Protein AF-A0A353QFX1-F1 (afdb_monomer)

Foldseek 3Di:
DDPPDPPPPLCQWFDQAPVTRGEAEEPVVLVVCQVVLAGEYEYDAAYEQLCQCDCPNVNRQGDDARADPVGFRAHEYHDVLHEYENGDGHDVPDPQDDNHRGYDPPPHDYYYDNYHYYPD

Nearest PDB structures (foldseek):
  7uvk-assembly1_A  TM=5.799E-01  e=1.684E+00  Gemella haemolysans
  1jta-assembly1_A  TM=4.431E-01  e=1.684E+00  Dickeya chrysanthemi

Structure (mmCIF, N/CA/C/O backbone):
data_AF-A0A353QFX1-F1
#
_entry.id   AF-A0A353QFX1-F1
#
loop_
_atom_site.group_PDB
_atom_site.id
_atom_site.type_symbol
_atom_site.label_atom_id
_atom_site.label_alt_id
_atom_site.label_comp_id
_atom_site.label_asym_id
_atom_site.label_entity_id
_atom_site.label_seq_id
_atom_site.pdbx_PDB_ins_code
_atom_site.Cartn_x
_atom_site.Cartn_y
_atom_site.Cartn_z
_atom_site.occupancy
_atom_site.B_iso_or_equiv
_atom_site.auth_seq_id
_atom_site.auth_comp_id
_atom_site.auth_asym_id
_atom_site.auth_atom_id
_atom_site.pdbx_PDB_model_num
ATOM 1 N N . SER A 1 1 ? 14.813 -32.144 9.760 1.00 38.75 1 SER A N 1
ATOM 2 C CA . SER A 1 1 ? 13.617 -31.385 9.358 1.00 38.75 1 SER A CA 1
ATOM 3 C C . SER A 1 1 ? 14.087 -29.996 8.999 1.00 38.75 1 SER A C 1
ATOM 5 O O . SER A 1 1 ? 14.618 -29.301 9.856 1.00 38.75 1 SER A O 1
ATOM 7 N N . ASN A 1 2 ? 14.009 -29.657 7.716 1.00 38.78 2 ASN A N 1
ATOM 8 C CA . ASN A 1 2 ? 14.406 -28.351 7.210 1.00 38.78 2 ASN A CA 1
ATOM 9 C C . ASN A 1 2 ? 13.360 -27.342 7.671 1.00 38.78 2 ASN A C 1
ATOM 11 O O . ASN A 1 2 ? 12.313 -27.211 7.051 1.00 38.78 2 ASN A O 1
ATOM 15 N N . ILE A 1 3 ? 13.630 -26.681 8.791 1.00 43.72 3 ILE A N 1
ATOM 16 C CA . ILE A 1 3 ? 13.013 -25.395 9.089 1.00 43.72 3 ILE A CA 1
ATOM 17 C C . ILE A 1 3 ? 13.933 -24.382 8.413 1.00 43.72 3 ILE A C 1
ATOM 19 O O . ILE A 1 3 ? 14.726 -23.703 9.062 1.00 43.72 3 ILE A O 1
ATOM 23 N N . GLU A 1 4 ? 13.902 -24.355 7.079 1.00 43.66 4 GLU A N 1
ATOM 24 C CA . GLU A 1 4 ? 14.300 -23.154 6.353 1.00 43.66 4 GLU A CA 1
ATOM 25 C C . GLU A 1 4 ? 13.226 -22.120 6.665 1.00 43.66 4 GLU A C 1
ATOM 27 O O . GLU A 1 4 ? 12.247 -21.983 5.951 1.00 43.66 4 GLU A O 1
ATOM 32 N N . SER A 1 5 ? 13.368 -21.515 7.845 1.00 40.75 5 SER A N 1
ATOM 33 C CA . SER A 1 5 ? 13.165 -20.097 8.073 1.00 40.75 5 SER A CA 1
ATOM 34 C C . SER A 1 5 ? 12.234 -19.443 7.049 1.00 40.75 5 SER A C 1
ATOM 36 O O . SER A 1 5 ? 12.702 -18.880 6.061 1.00 40.75 5 SER A O 1
ATOM 38 N N . ASP A 1 6 ? 10.942 -19.412 7.377 1.00 45.09 6 ASP A N 1
ATOM 39 C CA . ASP A 1 6 ? 9.899 -18.573 6.766 1.00 45.09 6 ASP A CA 1
ATOM 40 C C . ASP A 1 6 ? 10.208 -17.053 6.826 1.00 45.09 6 ASP A C 1
ATOM 42 O O . ASP A 1 6 ? 9.368 -16.215 6.509 1.00 45.09 6 ASP A O 1
ATOM 46 N N . PHE A 1 7 ? 11.432 -16.656 7.186 1.00 41.75 7 PHE A N 1
ATOM 47 C CA . PHE A 1 7 ? 12.002 -15.372 6.805 1.00 41.75 7 PHE A CA 1
ATOM 48 C C . PHE A 1 7 ? 12.426 -15.439 5.336 1.00 41.75 7 PHE A C 1
ATOM 50 O O . PHE A 1 7 ? 13.596 -15.655 5.015 1.00 41.75 7 PHE A O 1
ATOM 57 N N . PHE A 1 8 ? 11.498 -15.142 4.429 1.00 43.50 8 PHE A N 1
ATOM 58 C CA . PHE A 1 8 ? 11.927 -14.363 3.278 1.00 43.50 8 PHE A CA 1
ATOM 59 C C . PHE A 1 8 ? 12.525 -13.071 3.864 1.00 43.50 8 PHE A C 1
ATOM 61 O O . PHE A 1 8 ? 11.773 -12.304 4.474 1.00 43.50 8 PHE A O 1
ATOM 68 N N . PRO A 1 9 ? 13.83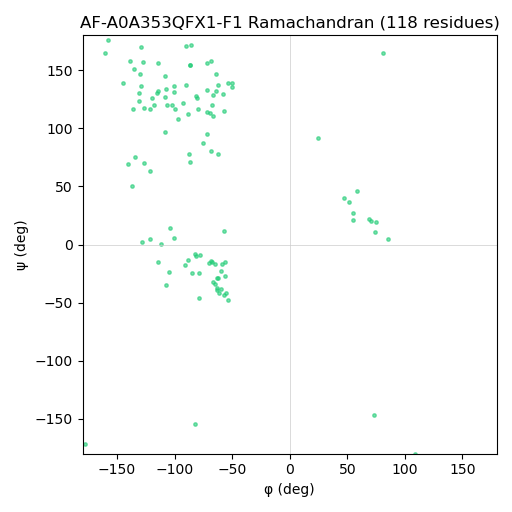8 -12.772 3.738 1.00 47.50 9 PRO A N 1
ATOM 69 C CA . PRO A 1 9 ? 14.228 -11.370 3.807 1.00 47.50 9 PRO A CA 1
ATOM 70 C C . PRO A 1 9 ? 13.304 -10.649 2.826 1.00 47.50 9 PRO A C 1
ATOM 72 O O . PRO A 1 9 ? 13.008 -11.211 1.769 1.00 47.50 9 PRO A O 1
ATOM 75 N N . VAL A 1 10 ? 12.797 -9.466 3.177 1.00 56.91 10 VAL A N 1
ATOM 76 C CA . VAL A 1 10 ? 12.022 -8.632 2.249 1.00 56.91 10 VAL A CA 1
ATOM 77 C C . VAL A 1 10 ? 12.958 -8.256 1.094 1.00 56.91 10 VAL A C 1
ATOM 79 O O . VAL A 1 10 ? 13.570 -7.196 1.063 1.00 56.91 10 VAL A O 1
ATOM 82 N N . SER A 1 11 ? 13.167 -9.195 0.177 1.00 58.12 11 SER A N 1
ATOM 83 C CA . SER A 1 11 ? 13.906 -9.046 -1.055 1.00 58.12 11 SER A CA 1
ATOM 84 C C . SER A 1 11 ? 12.872 -8.542 -2.032 1.00 58.12 11 SER A C 1
ATOM 86 O O . SER A 1 11 ? 12.282 -9.290 -2.806 1.00 58.12 11 SER A O 1
ATOM 88 N N . VAL A 1 12 ? 12.579 -7.251 -1.916 1.00 68.19 12 VAL A N 1
ATOM 89 C CA . VAL A 1 12 ? 11.911 -6.555 -3.002 1.00 68.19 12 VAL A CA 1
ATOM 90 C C . VAL A 1 12 ? 12.905 -6.525 -4.159 1.00 68.19 12 VAL A C 1
ATOM 92 O O . VAL A 1 12 ? 13.970 -5.913 -4.079 1.00 68.19 12 VAL A O 1
ATOM 95 N N . ALA A 1 13 ? 12.615 -7.277 -5.217 1.00 77.94 13 ALA A N 1
ATOM 96 C CA . ALA A 1 13 ? 13.387 -7.174 -6.445 1.00 77.94 13 ALA A CA 1
ATOM 97 C C . ALA A 1 13 ? 13.198 -5.766 -7.029 1.00 77.94 13 ALA A C 1
ATOM 99 O O . ALA A 1 13 ? 12.120 -5.193 -6.898 1.00 77.94 13 ALA A O 1
ATOM 100 N N . GLY A 1 14 ? 14.228 -5.219 -7.674 1.00 85.44 14 GLY A N 1
ATOM 101 C CA . GLY A 1 14 ? 14.180 -3.902 -8.313 1.00 85.44 14 GLY A CA 1
ATOM 102 C C . GLY A 1 14 ? 14.997 -2.825 -7.600 1.00 85.44 14 GLY A C 1
ATOM 103 O O . GLY A 1 14 ? 15.679 -3.089 -6.614 1.00 85.44 14 GLY A O 1
ATOM 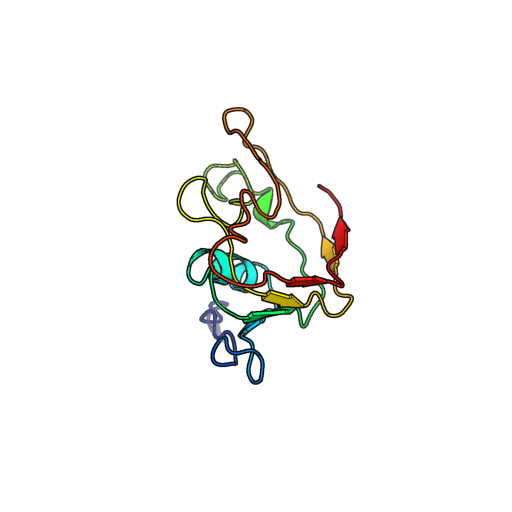104 N N . ALA A 1 15 ? 14.979 -1.610 -8.150 1.00 91.31 15 ALA A N 1
ATOM 105 C CA . ALA A 1 15 ? 15.782 -0.475 -7.681 1.00 91.31 15 ALA A CA 1
ATOM 106 C C . ALA A 1 15 ? 14.935 0.747 -7.280 1.00 91.31 15 ALA A C 1
ATOM 108 O O . ALA A 1 15 ? 15.485 1.810 -7.003 1.00 91.31 15 ALA A O 1
ATOM 109 N N . GLY A 1 16 ? 13.604 0.623 -7.298 1.00 93.38 16 GLY A N 1
ATOM 110 C CA . GLY A 1 16 ? 12.684 1.707 -6.954 1.00 93.38 16 GLY A CA 1
ATOM 111 C C . GLY A 1 16 ? 12.557 2.806 -8.014 1.00 93.38 16 GLY A C 1
ATOM 112 O O . GLY A 1 16 ? 11.959 3.845 -7.730 1.00 93.38 16 GLY A O 1
ATOM 113 N N . SER A 1 17 ? 13.084 2.604 -9.229 1.00 95.69 17 SER A N 1
ATOM 114 C CA . SER A 1 17 ? 12.923 3.538 -10.355 1.00 95.69 17 SER A CA 1
ATOM 115 C C . SER A 1 17 ? 11.685 3.205 -11.193 1.00 95.69 17 SER A C 1
ATOM 117 O O . SER A 1 17 ? 11.070 2.157 -11.021 1.00 95.69 17 SER A O 1
ATOM 119 N N . VAL A 1 18 ? 11.313 4.082 -12.129 1.00 93.56 18 VAL A N 1
ATOM 120 C CA . VAL A 1 18 ? 10.175 3.833 -13.034 1.00 93.56 18 VAL A CA 1
ATOM 121 C C . VAL A 1 18 ? 10.436 2.617 -13.931 1.00 93.56 18 VAL A C 1
ATOM 123 O O . VAL A 1 18 ? 9.534 1.827 -14.180 1.00 93.56 18 VAL A O 1
ATOM 126 N N . GLU A 1 19 ? 11.670 2.467 -14.404 1.00 95.62 19 GLU A N 1
ATOM 127 C CA . GLU A 1 19 ? 12.115 1.390 -15.292 1.00 95.62 19 GLU A CA 1
ATOM 128 C C . GLU A 1 19 ? 12.364 0.081 -14.539 1.00 95.62 19 GLU A C 1
ATOM 130 O O . GLU A 1 19 ? 12.320 -0.993 -15.135 1.00 95.62 19 GLU A O 1
ATOM 135 N N . ASN A 1 20 ? 12.650 0.171 -13.239 1.00 94.94 20 ASN A N 1
ATOM 136 C CA . ASN A 1 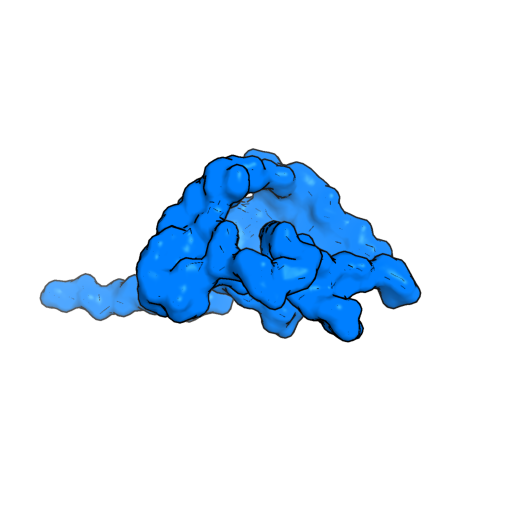20 ? 12.958 -0.964 -12.383 1.00 94.94 20 ASN A CA 1
ATOM 137 C C . ASN A 1 20 ? 12.312 -0.783 -10.994 1.00 94.94 20 ASN A C 1
ATOM 139 O O . ASN A 1 20 ? 13.028 -0.514 -10.018 1.00 94.94 20 ASN A O 1
ATOM 143 N N . PRO A 1 21 ? 10.968 -0.864 -10.903 1.00 96.50 21 PRO A N 1
ATOM 144 C CA . PRO A 1 21 ? 10.246 -0.644 -9.656 1.00 96.50 21 PRO A CA 1
ATOM 145 C C . PRO A 1 21 ? 10.530 -1.765 -8.656 1.00 96.50 21 PRO A C 1
ATOM 147 O O . PRO A 1 21 ? 10.892 -2.875 -9.041 1.00 96.50 21 PRO A O 1
ATOM 150 N N . TYR A 1 22 ? 10.325 -1.488 -7.372 1.00 95.81 22 TYR A N 1
ATOM 151 C CA . TYR A 1 22 ? 10.300 -2.533 -6.357 1.00 95.81 22 TYR A CA 1
ATOM 152 C C . TYR A 1 22 ? 9.085 -3.445 -6.556 1.00 95.81 22 TYR A C 1
ATOM 154 O O . TYR A 1 22 ? 7.954 -2.966 -6.660 1.00 95.81 22 TYR A O 1
ATOM 162 N N . LEU A 1 23 ? 9.315 -4.755 -6.598 1.00 95.00 23 LEU A N 1
ATOM 163 C CA . LEU A 1 23 ? 8.272 -5.759 -6.792 1.00 95.00 23 LEU A CA 1
ATOM 164 C C . LEU A 1 23 ? 7.739 -6.251 -5.447 1.00 95.00 23 LEU A C 1
ATOM 166 O O . LEU A 1 23 ? 8.492 -6.760 -4.613 1.00 95.00 23 LEU A O 1
ATOM 170 N N . ILE A 1 24 ? 6.434 -6.089 -5.238 1.00 94.69 24 ILE A N 1
ATOM 171 C CA . ILE A 1 24 ? 5.762 -6.415 -3.983 1.00 94.69 24 ILE A CA 1
ATOM 172 C C . ILE A 1 24 ? 4.940 -7.690 -4.152 1.00 94.69 24 ILE A C 1
ATOM 174 O O . ILE A 1 24 ? 4.017 -7.747 -4.963 1.00 94.69 24 ILE A O 1
ATOM 178 N N . HIS A 1 25 ? 5.266 -8.711 -3.360 1.00 93.00 25 HIS A N 1
ATOM 179 C CA . HIS A 1 25 ? 4.687 -10.053 -3.494 1.00 93.00 25 HIS A CA 1
ATOM 180 C C . HIS A 1 25 ? 3.820 -10.496 -2.311 1.00 93.00 25 HIS A C 1
ATOM 182 O O . HIS A 1 25 ? 3.128 -11.504 -2.427 1.00 93.00 25 HIS A O 1
ATOM 188 N N . ASN A 1 26 ? 3.907 -9.809 -1.169 1.00 92.19 26 ASN A N 1
ATOM 189 C CA . ASN A 1 26 ? 3.255 -10.195 0.081 1.00 92.19 26 ASN A CA 1
ATOM 190 C C . ASN A 1 26 ? 3.080 -8.986 1.019 1.00 92.19 26 ASN A C 1
ATOM 192 O O . ASN A 1 26 ? 3.569 -7.888 0.732 1.00 92.19 26 ASN A O 1
ATOM 196 N N . LEU A 1 27 ? 2.416 -9.211 2.158 1.00 92.25 27 LEU A N 1
ATOM 197 C CA . LEU A 1 27 ? 2.147 -8.195 3.178 1.00 92.25 27 LEU A CA 1
ATOM 198 C C . LEU A 1 27 ? 3.420 -7.492 3.680 1.00 92.25 27 LEU A C 1
ATOM 200 O O . LEU A 1 27 ? 3.442 -6.270 3.805 1.00 92.25 27 LEU A O 1
ATOM 204 N N . TYR A 1 28 ? 4.507 -8.230 3.912 1.00 88.12 28 TYR A N 1
ATOM 205 C CA . TYR A 1 28 ? 5.769 -7.642 4.378 1.00 88.12 28 TYR A CA 1
ATOM 206 C C . TYR A 1 28 ? 6.412 -6.721 3.333 1.00 88.12 28 TYR A C 1
ATOM 208 O O . TYR A 1 28 ? 7.017 -5.709 3.683 1.00 88.12 28 TYR A O 1
ATOM 216 N N . GLY A 1 29 ? 6.240 -7.018 2.042 1.00 90.81 29 GLY A N 1
ATOM 217 C CA . GLY A 1 29 ? 6.634 -6.114 0.965 1.00 90.81 29 GLY A CA 1
ATOM 218 C C . GLY A 1 29 ? 5.833 -4.806 0.967 1.00 90.81 29 GLY A C 1
ATOM 219 O O . GLY A 1 29 ? 6.403 -3.756 0.681 1.00 90.81 29 GLY A O 1
ATOM 220 N N . LEU A 1 30 ? 4.551 -4.823 1.358 1.00 91.69 30 LEU A N 1
ATOM 221 C CA . LEU A 1 30 ? 3.770 -3.586 1.509 1.00 91.69 30 LEU A CA 1
ATOM 222 C C . LEU A 1 30 ? 4.360 -2.683 2.600 1.00 91.69 30 LEU A C 1
ATOM 224 O O . LEU A 1 30 ? 4.406 -1.467 2.425 1.00 91.69 30 LEU A O 1
ATOM 228 N N . MET A 1 31 ? 4.868 -3.260 3.695 1.00 87.31 31 MET A N 1
ATOM 229 C CA . MET A 1 31 ? 5.527 -2.494 4.764 1.00 87.31 31 MET A CA 1
ATOM 230 C C . MET A 1 31 ? 6.799 -1.786 4.273 1.00 87.31 31 MET A C 1
ATOM 232 O O . MET A 1 31 ? 7.147 -0.718 4.771 1.00 87.31 31 MET A O 1
ATOM 236 N N . TYR A 1 32 ? 7.473 -2.336 3.258 1.00 90.75 32 TYR A N 1
ATOM 237 C CA . TYR A 1 32 ? 8.658 -1.718 2.661 1.00 90.75 32 TYR A CA 1
ATOM 238 C C . TYR A 1 32 ? 8.358 -0.355 2.018 1.00 90.75 32 TYR A C 1
ATOM 240 O O . TYR A 1 32 ? 9.230 0.518 2.001 1.00 90.75 32 TYR A O 1
ATOM 248 N N . ILE A 1 33 ? 7.123 -0.144 1.543 1.00 93.12 33 ILE A N 1
ATOM 249 C CA . ILE A 1 33 ? 6.682 1.121 0.939 1.00 93.12 33 ILE A CA 1
ATOM 250 C C . ILE A 1 33 ? 6.813 2.276 1.934 1.00 93.12 33 ILE A C 1
ATOM 252 O O . ILE A 1 33 ? 7.229 3.365 1.540 1.00 93.12 33 ILE A O 1
ATOM 256 N N . GLU A 1 34 ? 6.517 2.038 3.218 1.00 90.00 34 GLU A N 1
ATOM 257 C CA . GLU A 1 34 ? 6.644 3.054 4.270 1.00 90.00 34 GLU A CA 1
ATOM 258 C C . GLU A 1 34 ? 8.074 3.601 4.321 1.00 90.00 34 GLU A C 1
ATOM 260 O O . GLU A 1 34 ? 8.278 4.809 4.334 1.00 90.00 34 GLU A O 1
ATOM 265 N N . THR A 1 35 ? 9.068 2.721 4.235 1.00 89.44 35 THR A N 1
ATOM 266 C CA . THR A 1 35 ? 10.477 3.118 4.351 1.00 89.44 35 THR A CA 1
ATOM 267 C C . THR A 1 35 ? 11.049 3.769 3.082 1.00 89.44 35 THR A C 1
ATOM 269 O O . THR A 1 35 ? 12.158 4.299 3.113 1.00 89.44 35 THR A O 1
ATOM 272 N N . HIS A 1 36 ? 10.307 3.748 1.966 1.00 94.19 36 HIS A N 1
ATOM 273 C CA . HIS A 1 36 ? 10.740 4.212 0.639 1.00 94.19 36 HIS A CA 1
ATOM 274 C C . HIS A 1 36 ? 9.632 5.023 -0.059 1.00 94.19 36 HIS A C 1
ATOM 276 O O . HIS A 1 36 ? 9.284 4.783 -1.217 1.00 94.19 36 HIS A O 1
ATOM 282 N N . LEU A 1 37 ? 9.070 6.009 0.648 1.00 95.75 37 LEU A N 1
ATOM 283 C CA . LEU A 1 37 ? 7.882 6.780 0.241 1.00 95.75 37 LEU A CA 1
ATOM 284 C C . LEU A 1 37 ? 7.966 7.479 -1.119 1.00 95.75 37 LEU A C 1
ATOM 286 O O . LEU A 1 37 ? 6.955 7.979 -1.614 1.00 95.75 37 LEU A O 1
ATOM 290 N N . ASP A 1 38 ? 9.154 7.604 -1.694 1.00 96.00 38 ASP A N 1
ATOM 291 C CA . ASP A 1 38 ? 9.407 8.341 -2.921 1.00 96.00 38 ASP A CA 1
ATOM 292 C C . ASP A 1 38 ? 9.803 7.439 -4.109 1.00 96.00 38 ASP A C 1
ATOM 294 O O . ASP A 1 38 ? 9.997 7.941 -5.222 1.00 96.00 38 ASP A O 1
ATOM 298 N N . ALA A 1 39 ? 9.850 6.121 -3.889 1.00 96.25 39 ALA A N 1
ATOM 299 C CA . ALA A 1 39 ? 10.192 5.107 -4.880 1.00 96.25 39 ALA A CA 1
ATOM 300 C C . ALA A 1 39 ? 8.987 4.643 -5.724 1.00 96.25 39 ALA A C 1
ATOM 302 O O . ALA A 1 39 ? 7.830 4.995 -5.486 1.00 96.25 39 ALA A O 1
ATOM 303 N N . CYS A 1 40 ? 9.270 3.850 -6.755 1.00 97.19 40 CYS A N 1
ATOM 304 C CA . CYS A 1 40 ? 8.266 3.205 -7.597 1.00 97.19 40 CYS A CA 1
ATOM 305 C C . CYS A 1 40 ? 8.088 1.737 -7.201 1.00 97.19 40 CYS A C 1
ATOM 307 O O . CYS A 1 40 ? 9.071 1.019 -7.020 1.00 97.19 40 CYS A O 1
ATOM 309 N N . PHE A 1 41 ? 6.837 1.292 -7.131 1.00 97.25 41 PHE A N 1
ATOM 310 C CA . PHE A 1 41 ? 6.431 -0.041 -6.702 1.00 97.25 41 PHE A CA 1
ATOM 311 C C . PHE A 1 41 ? 5.463 -0.656 -7.707 1.00 97.25 41 PHE A C 1
ATOM 313 O O . PHE A 1 41 ? 4.640 0.057 -8.288 1.00 97.25 41 PHE A O 1
ATOM 320 N N . ARG A 1 42 ? 5.522 -1.980 -7.863 1.00 97.25 42 ARG A N 1
ATOM 321 C CA . ARG A 1 42 ? 4.509 -2.761 -8.575 1.00 97.25 42 ARG A CA 1
ATOM 322 C C . ARG A 1 42 ? 4.076 -3.960 -7.741 1.00 97.25 42 ARG A C 1
ATOM 324 O O . ARG A 1 42 ? 4.923 -4.697 -7.240 1.00 97.25 42 ARG A O 1
ATOM 331 N N . ILE A 1 43 ? 2.770 -4.150 -7.590 1.00 96.50 43 ILE A N 1
ATOM 332 C CA . ILE A 1 43 ? 2.208 -5.320 -6.914 1.00 96.50 43 ILE A CA 1
ATOM 333 C C . ILE A 1 43 ? 2.205 -6.496 -7.901 1.00 96.50 43 ILE A C 1
ATOM 335 O O . ILE A 1 43 ? 1.724 -6.381 -9.022 1.00 96.50 43 ILE A O 1
ATOM 339 N N . GLU A 1 44 ? 2.792 -7.629 -7.531 1.00 95.81 44 GLU A N 1
ATOM 340 C CA . GLU A 1 44 ? 2.956 -8.776 -8.442 1.00 95.81 44 GLU A CA 1
ATOM 341 C C . GLU A 1 44 ? 1.982 -9.918 -8.155 1.00 95.81 44 GLU A C 1
ATOM 343 O O . GLU A 1 44 ? 1.645 -10.686 -9.056 1.00 95.81 44 GLU A O 1
ATOM 348 N N . ASN A 1 45 ? 1.485 -10.002 -6.924 1.00 95.25 45 ASN A N 1
ATOM 349 C CA . ASN A 1 45 ? 0.552 -11.031 -6.482 1.00 95.25 45 ASN A CA 1
ATOM 350 C C . ASN A 1 45 ? -0.670 -10.389 -5.831 1.00 95.25 45 ASN A C 1
ATOM 352 O O . ASN A 1 45 ? -0.573 -9.285 -5.302 1.00 95.25 45 ASN A O 1
ATOM 356 N N . ASP A 1 46 ? -1.787 -11.113 -5.806 1.00 97.19 46 ASP A N 1
ATOM 357 C CA . ASP A 1 46 ? -2.818 -10.816 -4.815 1.00 97.19 46 ASP A CA 1
ATOM 358 C C . ASP A 1 46 ? -2.225 -11.035 -3.417 1.00 97.19 46 ASP A C 1
ATOM 360 O O . ASP A 1 46 ? -1.470 -11.986 -3.191 1.00 97.19 46 ASP A O 1
ATOM 364 N N . ILE A 1 47 ? -2.525 -10.125 -2.497 1.00 95.94 47 ILE A N 1
ATOM 365 C CA . ILE A 1 47 ? -1.956 -10.107 -1.153 1.00 95.94 47 ILE A CA 1
ATOM 366 C C . ILE A 1 47 ? -3.082 -10.277 -0.148 1.00 95.94 47 ILE A C 1
ATOM 368 O O . ILE A 1 47 ?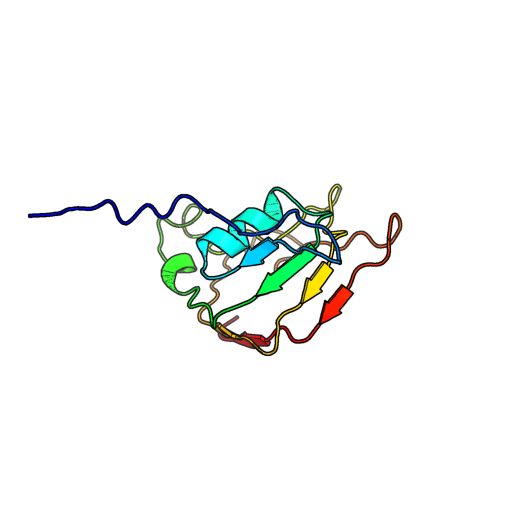 -3.973 -9.434 -0.044 1.00 95.94 47 ILE A O 1
ATOM 372 N N . ASP A 1 48 ? -2.990 -11.344 0.636 1.00 95.81 48 ASP A N 1
ATOM 373 C CA . ASP A 1 48 ? -3.781 -11.482 1.847 1.00 95.81 48 ASP A CA 1
ATOM 374 C C . ASP A 1 48 ? -3.129 -10.670 2.974 1.00 95.81 48 ASP A C 1
ATOM 376 O O . ASP A 1 48 ? -1.980 -10.906 3.354 1.00 95.81 48 ASP A O 1
ATOM 380 N N . ALA A 1 49 ? -3.848 -9.663 3.457 1.00 96.25 49 ALA A N 1
ATOM 381 C CA . ALA A 1 49 ? -3.457 -8.797 4.556 1.00 96.25 49 ALA A CA 1
ATOM 382 C C . ALA A 1 49 ? -4.200 -9.147 5.856 1.00 96.25 49 ALA A C 1
ATOM 384 O O . ALA A 1 49 ? -4.138 -8.356 6.798 1.00 96.25 49 ALA A O 1
ATOM 385 N N . SER A 1 50 ? -4.865 -10.308 5.953 1.00 96.50 50 SER A N 1
ATOM 386 C CA . SER A 1 50 ? -5.614 -10.719 7.152 1.00 96.50 50 SER A CA 1
ATOM 387 C C . SER A 1 50 ? -4.779 -10.743 8.431 1.00 96.50 50 SER A C 1
ATOM 389 O O . SER A 1 50 ? -5.316 -10.516 9.513 1.00 96.50 50 SER A O 1
ATOM 391 N N . ASP A 1 51 ? -3.466 -10.959 8.318 1.00 95.69 51 ASP A N 1
ATOM 392 C CA . ASP A 1 51 ? -2.532 -10.918 9.451 1.00 95.69 51 ASP A CA 1
ATOM 393 C C . ASP A 1 51 ? -2.520 -9.550 10.149 1.00 95.69 51 ASP A C 1
ATOM 395 O O . ASP A 1 51 ? -2.201 -9.457 11.333 1.00 95.69 51 ASP A O 1
ATOM 399 N N . THR A 1 52 ? -2.931 -8.482 9.454 1.00 96.12 52 THR A N 1
ATOM 400 C CA . THR A 1 52 ? -3.108 -7.160 10.070 1.00 96.12 52 THR A CA 1
ATOM 401 C C . THR A 1 52 ? -4.216 -7.141 11.126 1.00 96.12 52 THR A C 1
ATOM 403 O O . THR A 1 52 ? -4.238 -6.232 11.942 1.00 96.12 52 THR A O 1
ATOM 406 N N . ALA A 1 53 ? -5.114 -8.127 11.175 1.00 96.75 53 ALA A N 1
ATOM 407 C CA . ALA A 1 53 ? -6.129 -8.236 12.223 1.00 96.75 53 ALA A CA 1
ATOM 408 C C . ALA A 1 53 ? -5.615 -8.886 13.522 1.00 96.75 53 ALA A C 1
ATOM 410 O O . ALA A 1 53 ? -6.348 -8.914 14.515 1.00 96.75 53 ALA A O 1
ATOM 411 N N . ASP A 1 54 ? -4.393 -9.432 13.539 1.00 96.62 54 ASP A N 1
ATOM 412 C CA . ASP A 1 54 ? -3.846 -10.073 14.734 1.00 96.62 54 ASP A CA 1
ATOM 413 C C . ASP A 1 54 ? -3.674 -9.039 15.875 1.00 96.62 54 ASP A C 1
ATOM 415 O O . ASP A 1 54 ? -3.091 -7.973 15.655 1.00 96.62 54 ASP A O 1
ATOM 419 N N . PRO A 1 55 ? -4.128 -9.322 17.114 1.00 96.75 55 PRO A N 1
ATOM 420 C CA . PRO A 1 55 ? -3.996 -8.398 18.248 1.00 96.75 55 PRO A CA 1
ATOM 421 C C . PRO A 1 55 ? -2.555 -8.002 18.605 1.00 96.75 55 PRO A C 1
ATOM 423 O O . PRO A 1 55 ? -2.342 -7.045 19.347 1.00 96.75 55 PRO A O 1
ATOM 426 N N . THR A 1 56 ? -1.558 -8.745 18.128 1.00 95.88 56 THR A N 1
ATOM 427 C CA . THR A 1 56 ? -0.133 -8.440 18.295 1.00 95.88 56 THR A CA 1
ATOM 428 C C . THR A 1 56 ? 0.425 -7.590 17.150 1.00 95.88 56 THR A C 1
ATOM 430 O O . THR A 1 56 ? 1.457 -6.936 17.323 1.00 95.88 56 THR A O 1
ATOM 433 N N . TYR A 1 57 ? -0.268 -7.518 16.009 1.00 94.31 57 TYR A N 1
ATOM 434 C CA . TYR A 1 57 ? 0.146 -6.740 14.847 1.00 94.31 57 TYR A CA 1
ATOM 435 C C . TYR A 1 57 ? -0.024 -5.243 15.120 1.00 94.31 57 TYR A C 1
ATOM 437 O O . TYR A 1 57 ? -1.137 -4.754 15.313 1.00 94.31 57 TYR A O 1
ATOM 445 N N . ASN A 1 58 ? 1.092 -4.507 15.176 1.00 93.94 58 ASN A N 1
ATOM 446 C CA . ASN A 1 58 ? 1.124 -3.088 15.561 1.00 93.94 58 ASN A CA 1
ATOM 447 C C . ASN A 1 58 ? 0.315 -2.790 16.840 1.00 93.94 58 ASN A C 1
ATOM 449 O O . ASN A 1 58 ? -0.401 -1.796 16.913 1.00 93.94 58 ASN A O 1
ATOM 453 N N . GLY A 1 59 ? 0.383 -3.682 17.836 1.00 95.00 59 GLY A N 1
ATOM 454 C CA . GLY A 1 59 ? -0.363 -3.527 19.091 1.00 95.00 59 GLY A CA 1
ATOM 455 C C . GLY A 1 59 ? -1.883 -3.679 18.954 1.00 95.00 59 GLY A C 1
ATOM 456 O O . GLY A 1 59 ? -2.616 -3.170 19.798 1.00 95.00 59 GLY A O 1
ATOM 457 N N . GLY A 1 60 ? -2.354 -4.348 17.897 1.00 96.25 60 GLY A N 1
ATOM 458 C CA . GLY A 1 60 ? -3.774 -4.579 17.623 1.00 96.25 60 GLY A CA 1
ATOM 459 C C . GLY A 1 60 ? -4.455 -3.436 16.869 1.00 96.25 60 GLY A C 1
ATOM 460 O O . GLY A 1 60 ? -5.663 -3.478 16.643 1.00 96.25 60 GLY A O 1
ATOM 461 N N . GLU A 1 61 ? -3.696 -2.420 16.457 1.00 96.50 61 GLU A N 1
ATOM 462 C CA . GLU A 1 61 ? -4.199 -1.308 15.641 1.00 96.50 61 GLU A CA 1
ATOM 463 C C . GLU A 1 61 ? -4.269 -1.656 14.143 1.00 96.50 61 GLU A C 1
ATOM 465 O O . GLU A 1 61 ? -4.825 -0.906 13.336 1.00 96.50 61 GLU A O 1
ATOM 470 N N . GLY A 1 62 ? -3.693 -2.796 13.763 1.00 95.94 62 GLY A N 1
ATOM 471 C CA . GLY A 1 62 ? -3.646 -3.297 12.400 1.00 95.94 62 GLY A CA 1
ATOM 472 C C . G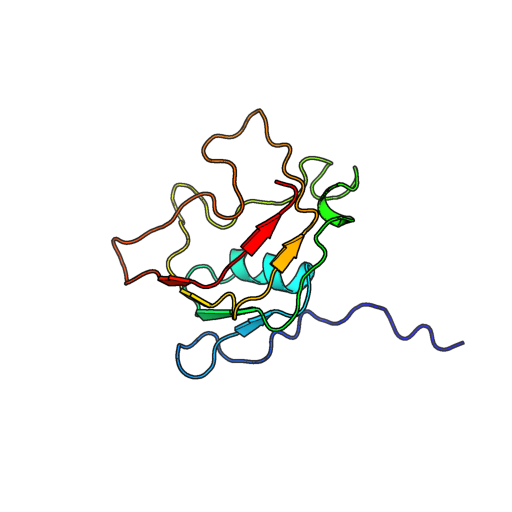LY A 1 62 ? -2.697 -2.548 11.482 1.00 95.94 62 GLY A C 1
ATOM 473 O O . GLY A 1 62 ? -1.617 -2.120 11.905 1.00 95.94 62 GLY A O 1
ATOM 474 N N . TRP A 1 63 ? -3.056 -2.438 10.202 1.00 95.81 63 TRP A N 1
ATOM 475 C CA . TRP A 1 63 ? -2.224 -1.821 9.170 1.00 95.81 63 TRP A CA 1
ATOM 476 C C . TRP A 1 63 ? -1.716 -0.452 9.613 1.00 95.81 63 TRP A C 1
ATOM 478 O O . TRP A 1 63 ? -2.477 0.354 10.152 1.00 95.81 63 TRP A O 1
ATOM 488 N N . LEU A 1 64 ? -0.430 -0.187 9.385 1.00 94.12 64 LEU A N 1
ATOM 489 C CA . LEU A 1 64 ? 0.145 1.140 9.560 1.00 94.12 64 LEU A CA 1
ATOM 490 C C . LEU A 1 64 ? -0.009 1.902 8.235 1.00 94.12 64 LEU A C 1
ATOM 492 O O . LEU A 1 64 ? 0.630 1.513 7.255 1.00 94.12 64 LEU A O 1
ATOM 496 N N . PRO A 1 65 ? -0.841 2.957 8.172 1.00 94.75 65 PRO A N 1
ATOM 497 C CA . PRO A 1 65 ? -1.036 3.728 6.951 1.00 94.75 65 PRO A CA 1
ATOM 498 C C . PRO A 1 65 ? 0.282 4.240 6.356 1.00 94.75 65 PRO A C 1
ATOM 500 O O . PRO A 1 65 ? 1.149 4.732 7.077 1.00 94.75 65 PRO A O 1
ATOM 503 N N . ILE A 1 66 ? 0.417 4.174 5.029 1.00 95.69 66 ILE A N 1
ATOM 504 C CA . ILE A 1 66 ? 1.623 4.642 4.334 1.00 95.69 66 ILE A CA 1
ATOM 505 C C . ILE A 1 66 ? 1.691 6.172 4.360 1.00 95.69 66 ILE A C 1
ATOM 507 O O . ILE A 1 66 ? 0.736 6.863 3.987 1.00 95.69 66 ILE A O 1
ATOM 511 N N . GLY A 1 67 ? 2.865 6.693 4.715 1.00 93.00 67 GLY A N 1
ATOM 512 C CA . GLY A 1 67 ? 3.139 8.124 4.792 1.00 93.00 67 GLY A CA 1
ATOM 513 C C . GLY A 1 67 ? 2.637 8.768 6.086 1.00 93.00 67 GLY A C 1
ATOM 514 O O . GLY A 1 67 ? 1.825 8.220 6.824 1.00 93.00 67 GLY A O 1
ATOM 515 N N . GLN A 1 68 ? 3.128 9.972 6.359 1.00 90.44 68 GLN A N 1
ATOM 516 C CA . GLN A 1 68 ? 2.747 10.787 7.517 1.00 90.44 68 GLN A CA 1
ATOM 517 C C . GLN A 1 68 ? 2.363 12.199 7.069 1.00 90.44 68 GLN A C 1
ATOM 519 O O . GLN A 1 68 ? 2.591 12.578 5.921 1.00 90.44 68 GLN A O 1
ATOM 524 N N . THR A 1 69 ? 1.799 12.999 7.976 1.00 86.94 69 THR A N 1
ATOM 525 C CA . THR A 1 69 ? 1.377 14.381 7.685 1.00 86.94 69 THR A CA 1
ATOM 526 C C . THR A 1 69 ? 2.511 15.213 7.076 1.00 86.94 69 THR A C 1
ATOM 528 O O . THR A 1 69 ? 2.329 15.814 6.020 1.00 86.94 69 THR A O 1
ATOM 531 N N . GLU A 1 70 ? 3.704 15.167 7.676 1.00 87.94 70 GLU A N 1
ATOM 532 C CA . GLU A 1 70 ? 4.880 15.924 7.214 1.00 87.94 70 GLU A CA 1
ATOM 533 C C . GLU A 1 70 ? 5.671 15.204 6.106 1.00 87.94 70 GLU A C 1
ATOM 535 O O . GLU A 1 70 ? 6.355 15.828 5.291 1.00 87.94 70 GLU A O 1
ATOM 540 N N . THR A 1 71 ? 5.564 13.875 6.044 1.00 91.12 71 THR A N 1
ATOM 541 C CA . THR A 1 71 ? 6.275 13.013 5.089 1.00 91.12 71 THR A CA 1
ATOM 542 C C . THR A 1 71 ? 5.282 12.118 4.356 1.00 91.12 71 THR A C 1
ATOM 544 O O . THR A 1 71 ? 5.206 10.915 4.594 1.00 91.12 71 THR A O 1
ATOM 547 N N . GLY A 1 72 ? 4.470 12.718 3.484 1.00 94.88 72 GLY A N 1
ATOM 548 C CA . GLY A 1 72 ? 3.503 11.982 2.666 1.00 94.88 72 GLY A CA 1
ATOM 549 C C . GLY A 1 72 ? 4.166 11.156 1.560 1.00 94.88 72 GLY A C 1
ATOM 550 O O . GLY A 1 72 ? 5.260 11.483 1.091 1.00 94.88 72 GLY A O 1
ATOM 551 N N . PHE A 1 73 ? 3.469 10.116 1.102 1.00 97.19 73 PHE A N 1
ATOM 552 C CA . PHE A 1 73 ? 3.869 9.314 -0.050 1.00 97.19 73 PHE A CA 1
ATOM 553 C C . PHE A 1 73 ? 4.005 10.196 -1.295 1.00 97.19 73 PHE A C 1
ATOM 555 O O . PHE A 1 73 ? 3.108 10.974 -1.622 1.00 97.19 73 PHE A O 1
ATOM 562 N N . SER A 1 74 ? 5.131 10.087 -1.991 1.00 96.75 74 SER A N 1
ATOM 563 C CA . SER A 1 74 ? 5.415 10.852 -3.210 1.00 96.75 74 SER A CA 1
ATOM 564 C C . SER A 1 74 ? 5.846 9.976 -4.389 1.00 96.75 74 SER A C 1
ATOM 566 O O . SER A 1 74 ? 6.147 10.493 -5.459 1.00 96.75 74 SER A O 1
ATOM 568 N N . GLY A 1 75 ? 5.880 8.660 -4.201 1.00 96.50 75 GLY A N 1
ATOM 569 C CA . GLY A 1 75 ? 6.309 7.688 -5.191 1.00 96.50 75 GLY A CA 1
ATOM 570 C C . GLY A 1 75 ? 5.232 7.299 -6.203 1.00 96.50 75 GLY A C 1
ATOM 571 O O . GLY A 1 75 ? 4.290 8.045 -6.490 1.00 96.50 75 GLY A O 1
ATOM 572 N N . LYS A 1 76 ? 5.375 6.091 -6.754 1.00 97.50 76 LYS A N 1
ATOM 573 C CA . LYS A 1 76 ? 4.395 5.491 -7.669 1.00 97.50 76 LYS A CA 1
ATOM 574 C C . LYS A 1 76 ? 4.032 4.080 -7.226 1.00 97.50 76 LYS A C 1
ATOM 576 O O . LYS A 1 76 ? 4.928 3.312 -6.904 1.00 97.50 76 LYS A O 1
ATOM 581 N N . ILE A 1 77 ? 2.751 3.735 -7.255 1.00 97.75 77 ILE A N 1
ATOM 582 C CA . ILE A 1 77 ? 2.244 2.378 -7.029 1.00 97.75 77 ILE A CA 1
ATOM 583 C C . ILE A 1 77 ? 1.470 1.954 -8.274 1.00 97.75 77 ILE A C 1
ATOM 585 O O . ILE A 1 77 ? 0.451 2.551 -8.624 1.00 97.75 77 ILE A O 1
ATOM 589 N N . ASP A 1 78 ? 1.969 0.921 -8.940 1.00 98.25 78 ASP A N 1
ATOM 590 C CA . ASP A 1 78 ? 1.231 0.170 -9.946 1.00 98.25 78 ASP A CA 1
ATOM 591 C C . ASP A 1 78 ? 0.639 -1.082 -9.294 1.00 98.25 78 ASP A C 1
ATOM 593 O O . ASP A 1 78 ? 1.362 -2.010 -8.932 1.00 98.25 78 ASP A O 1
ATOM 597 N N . GLY A 1 79 ? -0.675 -1.099 -9.100 1.00 97.56 79 GLY A N 1
ATOM 598 C CA . GLY A 1 79 ? -1.374 -2.239 -8.526 1.00 97.56 79 GLY A CA 1
ATOM 599 C C . GLY A 1 79 ? -1.428 -3.449 -9.457 1.00 97.56 79 GLY A C 1
ATOM 600 O O . GLY A 1 79 ? -1.661 -4.547 -8.962 1.00 97.56 79 GLY A O 1
ATOM 601 N N . ASN A 1 80 ? -1.147 -3.286 -10.761 1.00 97.81 80 ASN A N 1
ATOM 602 C CA . ASN A 1 80 ? -1.064 -4.384 -11.734 1.00 97.81 80 ASN A CA 1
ATOM 603 C C . ASN A 1 80 ? -2.310 -5.299 -11.712 1.00 97.81 80 ASN A C 1
ATOM 605 O O . ASN A 1 80 ? -2.203 -6.526 -11.813 1.00 97.81 80 ASN A O 1
ATOM 609 N N . ASP A 1 81 ? -3.478 -4.682 -11.496 1.00 97.44 81 ASP A N 1
ATOM 610 C CA . ASP A 1 81 ? -4.791 -5.313 -11.323 1.00 97.44 81 ASP A CA 1
ATOM 611 C C . ASP A 1 81 ? -4.847 -6.372 -10.203 1.00 97.44 81 ASP A C 1
ATOM 613 O O . ASP A 1 81 ? -5.720 -7.244 -10.196 1.00 97.44 81 ASP A O 1
ATOM 617 N N . LYS A 1 82 ? -3.913 -6.310 -9.247 1.00 97.81 82 LYS A N 1
ATOM 618 C CA . LYS A 1 82 ? -3.875 -7.180 -8.070 1.00 97.81 82 LYS A CA 1
ATOM 619 C C . LYS A 1 82 ? -4.723 -6.623 -6.942 1.00 97.81 82 LYS A C 1
ATOM 621 O O . LYS A 1 82 ? -4.948 -5.416 -6.812 1.00 97.81 82 LYS A O 1
ATOM 626 N N . THR A 1 83 ? -5.170 -7.536 -6.093 1.00 97.94 83 THR A N 1
ATOM 627 C CA . THR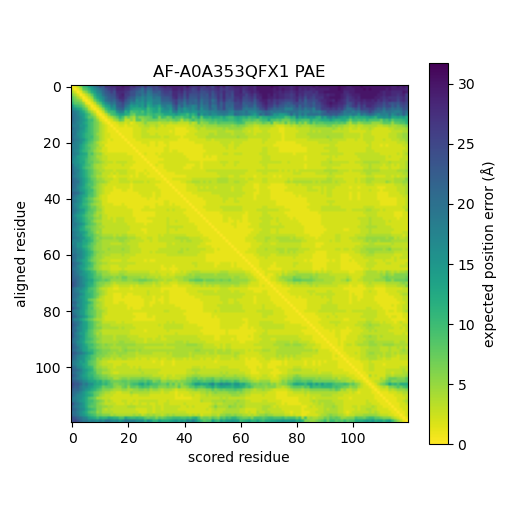 A 1 83 ? -6.003 -7.229 -4.936 1.00 97.94 83 THR A CA 1
ATOM 628 C C . THR A 1 83 ? -5.210 -7.376 -3.650 1.00 97.94 83 THR A C 1
ATOM 630 O O . THR A 1 83 ? -4.548 -8.385 -3.433 1.00 97.94 83 THR A O 1
ATOM 633 N N . ILE A 1 84 ? -5.331 -6.389 -2.766 1.00 97.44 84 ILE A N 1
ATOM 634 C CA . ILE A 1 84 ? -4.993 -6.533 -1.351 1.00 97.44 84 ILE A CA 1
ATOM 635 C C . ILE A 1 84 ? -6.311 -6.770 -0.605 1.00 97.44 84 ILE A C 1
ATOM 637 O O . ILE A 1 84 ? -7.209 -5.921 -0.626 1.00 97.44 84 ILE A O 1
ATOM 641 N N . SER A 1 85 ? -6.460 -7.940 0.009 1.00 97.62 85 SER A N 1
ATOM 642 C CA . SER A 1 85 ? -7.680 -8.362 0.707 1.00 97.62 85 SER A CA 1
ATOM 643 C C . SER A 1 85 ? -7.458 -8.517 2.203 1.00 97.62 85 SER A C 1
ATOM 645 O O . SER A 1 85 ? -6.340 -8.757 2.638 1.00 97.62 85 SER A O 1
ATOM 647 N N . GLY A 1 86 ? -8.525 -8.418 2.997 1.00 95.94 86 GLY A N 1
ATOM 648 C CA . GLY A 1 86 ? -8.456 -8.677 4.441 1.00 95.94 86 GLY A CA 1
ATOM 649 C C . GLY A 1 86 ? -7.702 -7.603 5.229 1.00 95.94 86 GLY A C 1
ATOM 650 O O . GLY A 1 86 ? -7.240 -7.871 6.333 1.00 95.94 86 GLY A O 1
ATOM 651 N N . LEU A 1 87 ? -7.555 -6.402 4.663 1.00 95.69 87 LEU A N 1
ATOM 652 C CA . LEU A 1 87 ? -6.835 -5.303 5.294 1.00 95.69 87 LEU A CA 1
ATOM 653 C C . LEU A 1 87 ? -7.609 -4.778 6.509 1.00 95.69 87 LEU A C 1
ATOM 655 O O . LEU A 1 87 ? -8.659 -4.165 6.358 1.00 95.69 87 LEU A O 1
ATOM 659 N N . TYR A 1 88 ? -7.060 -4.956 7.705 1.00 96.44 88 TYR A N 1
ATOM 660 C CA . TYR A 1 88 ? -7.639 -4.455 8.945 1.00 96.44 88 TYR A CA 1
ATOM 661 C C . TYR A 1 88 ? -6.947 -3.168 9.393 1.00 96.44 88 TYR A C 1
ATOM 663 O O . TYR A 1 88 ? -5.718 -3.101 9.470 1.00 96.44 88 TYR A O 1
ATOM 671 N N . ILE A 1 89 ? -7.741 -2.146 9.721 1.00 95.56 89 ILE A N 1
ATOM 672 C CA . ILE A 1 89 ? -7.257 -0.865 10.241 1.00 95.56 89 ILE A CA 1
ATOM 673 C C . ILE A 1 89 ? -8.138 -0.442 11.419 1.00 95.56 89 ILE A C 1
ATOM 675 O O . ILE A 1 89 ? -9.326 -0.183 11.247 1.00 95.56 89 ILE A O 1
ATOM 679 N N . ASN A 1 90 ? -7.563 -0.340 12.617 1.00 95.94 90 ASN A N 1
ATOM 680 C CA . ASN A 1 90 ? -8.277 0.073 13.826 1.00 95.94 90 ASN A CA 1
ATOM 681 C C . ASN A 1 90 ? -7.466 1.109 14.605 1.00 95.94 90 ASN A C 1
ATOM 683 O O . ASN A 1 90 ? -6.856 0.826 15.634 1.00 95.94 90 ASN A O 1
ATOM 687 N N . ARG A 1 91 ? -7.470 2.335 14.081 1.00 95.56 91 ARG A N 1
ATOM 688 C CA . ARG A 1 91 ? -6.730 3.486 14.616 1.00 95.56 91 ARG A CA 1
ATOM 689 C C . ARG A 1 91 ? -7.693 4.631 14.956 1.00 95.56 91 ARG A C 1
ATOM 691 O O . ARG A 1 91 ? -7.627 5.687 14.336 1.00 95.56 91 ARG A O 1
ATOM 698 N N . PRO A 1 92 ? -8.629 4.452 15.909 1.00 95.94 92 PRO A N 1
ATOM 699 C CA . PRO A 1 92 ? -9.730 5.397 16.137 1.00 95.94 92 PRO A CA 1
ATOM 700 C C . PRO A 1 92 ? -9.285 6.763 16.678 1.00 95.94 92 PRO A C 1
ATOM 702 O O . PRO A 1 92 ? -10.066 7.709 16.660 1.00 95.94 92 PRO A O 1
ATOM 705 N N . ASN A 1 93 ? -8.049 6.859 17.176 1.00 95.00 93 ASN A N 1
ATOM 706 C CA . ASN A 1 93 ? -7.475 8.084 17.733 1.00 95.00 93 ASN A CA 1
ATOM 707 C C . ASN A 1 93 ? -6.540 8.808 16.748 1.00 95.00 93 ASN A C 1
ATOM 709 O O . ASN A 1 93 ? -5.877 9.768 17.139 1.00 95.00 93 ASN A O 1
ATOM 713 N N . GLU A 1 94 ? -6.445 8.337 15.502 1.00 94.12 94 GLU A N 1
ATOM 714 C CA . GLU A 1 94 ? -5.643 8.963 14.454 1.00 94.12 94 GLU A CA 1
ATOM 715 C C . GLU A 1 94 ? -6.526 9.633 13.399 1.00 94.12 94 GLU A C 1
ATOM 717 O O . GLU A 1 94 ? -7.580 9.123 13.019 1.00 94.12 94 GLU A O 1
ATOM 722 N N . ASP A 1 95 ? -6.044 10.753 12.867 1.00 92.75 95 ASP A N 1
ATOM 723 C CA . ASP A 1 95 ? -6.620 11.386 11.685 1.00 92.75 95 ASP A CA 1
ATOM 724 C C . ASP A 1 95 ? -6.035 10.787 10.395 1.00 92.75 95 ASP A C 1
ATOM 726 O O . ASP A 1 95 ? -4.889 10.325 10.360 1.00 92.75 95 ASP A O 1
ATOM 730 N N . PHE A 1 96 ? -6.804 10.874 9.302 1.00 91.94 96 PHE A N 1
ATOM 731 C CA . PHE A 1 96 ? -6.397 10.456 7.950 1.00 91.94 96 PHE A CA 1
ATOM 732 C C . PHE A 1 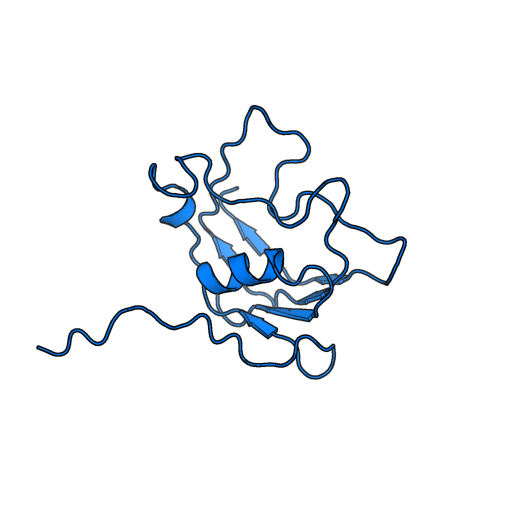96 ? -6.000 8.972 7.859 1.00 91.94 96 PHE A C 1
ATOM 734 O O . PHE A 1 96 ? -4.984 8.605 7.273 1.00 91.94 96 PHE A O 1
ATOM 741 N N . VAL A 1 97 ? -6.815 8.104 8.456 1.00 93.00 97 VAL A N 1
ATOM 742 C CA . VAL A 1 97 ? -6.583 6.657 8.482 1.00 93.00 97 VAL A CA 1
ATOM 743 C C . VAL A 1 97 ? -7.060 6.011 7.179 1.00 93.00 97 VAL A C 1
ATOM 745 O O . VAL A 1 97 ? -8.199 6.194 6.755 1.00 93.00 97 VAL A O 1
ATOM 748 N N . GLY A 1 98 ? -6.180 5.234 6.552 1.00 93.38 98 GLY A N 1
ATOM 749 C CA . GLY A 1 98 ? -6.448 4.488 5.325 1.00 93.38 98 GLY A CA 1
ATOM 750 C C . GLY A 1 98 ? -5.232 3.662 4.914 1.00 93.38 98 GLY A C 1
ATOM 751 O O . GLY A 1 98 ? -4.252 3.582 5.652 1.00 93.38 98 GLY A O 1
ATOM 752 N N . PHE A 1 99 ? -5.257 3.062 3.724 1.00 94.75 99 PHE A N 1
ATOM 753 C CA . PHE A 1 99 ? -4.083 2.342 3.211 1.00 94.75 99 PHE A CA 1
ATOM 754 C C . PHE A 1 99 ? -2.869 3.276 3.049 1.00 94.75 99 PHE A C 1
ATOM 756 O O . PHE A 1 99 ? -1.756 2.939 3.453 1.00 94.75 99 PHE A O 1
ATOM 763 N N . ILE A 1 100 ? -3.116 4.487 2.538 1.00 95.56 100 ILE A N 1
ATOM 764 C CA . ILE A 1 100 ? -2.171 5.606 2.485 1.00 95.56 100 ILE A CA 1
ATOM 765 C C . ILE A 1 100 ? -2.784 6.755 3.283 1.00 95.56 100 ILE A C 1
ATOM 767 O O . ILE A 1 100 ? -3.911 7.161 3.006 1.00 95.56 100 ILE A O 1
ATOM 771 N N . LYS A 1 101 ? -2.038 7.284 4.252 1.00 95.81 101 LYS A N 1
ATOM 772 C CA . LYS A 1 101 ? -2.468 8.390 5.116 1.00 95.81 101 LYS A CA 1
ATOM 773 C C . LYS A 1 101 ? -2.359 9.742 4.435 1.00 95.81 101 LYS A C 1
ATOM 775 O O . LYS A 1 101 ? -3.264 10.564 4.512 1.00 95.81 101 LYS A O 1
ATOM 780 N N . SER A 1 102 ? -1.235 9.989 3.771 1.00 95.00 102 SER A N 1
ATOM 781 C CA . SER A 1 102 ? -0.946 11.287 3.166 1.00 95.00 102 SER A CA 1
ATOM 782 C C . SER A 1 102 ? -0.175 11.119 1.870 1.00 95.00 102 SER A C 1
ATOM 784 O O . SER A 1 102 ? 0.750 10.311 1.784 1.00 95.00 102 SER A O 1
ATOM 786 N N . ILE A 1 103 ? -0.539 11.919 0.869 1.00 94.44 103 ILE A N 1
ATOM 787 C CA . ILE A 1 103 ? 0.131 11.996 -0.427 1.00 94.44 103 ILE A CA 1
ATOM 788 C C . ILE A 1 103 ? 0.733 13.393 -0.584 1.00 94.44 103 ILE A C 1
ATOM 790 O O . ILE A 1 103 ? 0.046 14.402 -0.429 1.00 94.44 103 ILE A O 1
ATOM 794 N N . ARG A 1 104 ? 2.013 13.465 -0.958 1.00 93.38 104 ARG A N 1
ATOM 795 C CA . ARG A 1 104 ? 2.747 14.714 -1.174 1.00 93.38 104 ARG A CA 1
ATOM 796 C C . ARG A 1 104 ? 3.001 14.948 -2.662 1.00 93.38 104 ARG A C 1
ATOM 798 O O . ARG A 1 104 ? 3.990 14.484 -3.222 1.00 93.38 104 ARG A O 1
ATOM 805 N N . THR A 1 105 ? 2.140 15.747 -3.289 1.00 89.88 105 THR A N 1
ATOM 806 C CA . THR A 1 105 ? 2.204 16.057 -4.732 1.00 89.88 105 THR A CA 1
ATOM 807 C C . THR A 1 105 ? 3.074 17.267 -5.081 1.00 89.88 105 THR A C 1
ATOM 809 O O . THR A 1 105 ? 3.429 17.454 -6.240 1.00 89.88 105 THR A O 1
ATOM 812 N N . ALA A 1 106 ? 3.462 18.085 -4.098 1.00 87.75 106 ALA A N 1
ATOM 813 C CA . ALA A 1 106 ? 4.202 19.328 -4.339 1.00 87.75 106 ALA A CA 1
ATOM 814 C C . ALA A 1 106 ? 5.644 19.126 -4.852 1.00 87.75 106 ALA A C 1
ATOM 816 O O . ALA A 1 106 ? 6.272 20.082 -5.296 1.00 87.75 106 ALA A O 1
ATOM 817 N N . VAL A 1 107 ? 6.190 17.908 -4.754 1.00 80.31 107 VAL A N 1
ATOM 818 C CA . VAL A 1 107 ? 7.607 17.618 -5.045 1.00 80.31 107 VAL A CA 1
ATOM 819 C C . VAL A 1 107 ? 7.784 16.851 -6.353 1.00 80.31 107 VAL A C 1
ATOM 821 O O . VAL A 1 107 ? 8.772 17.055 -7.053 1.00 80.31 107 VAL A O 1
ATOM 824 N N . ARG A 1 108 ? 6.850 15.955 -6.684 1.00 86.00 108 ARG A N 1
ATOM 825 C CA . ARG A 1 108 ? 6.887 15.122 -7.890 1.00 86.00 108 ARG A CA 1
ATOM 826 C C . ARG A 1 108 ? 5.494 14.589 -8.215 1.00 86.00 108 ARG A C 1
ATOM 828 O O . ARG A 1 108 ? 4.597 14.614 -7.373 1.00 86.00 108 ARG A O 1
ATOM 835 N N . GLN A 1 109 ? 5.323 14.094 -9.439 1.00 89.44 109 GLN A N 1
ATOM 836 C CA . GLN A 1 109 ? 4.088 13.430 -9.843 1.00 89.44 109 GLN A CA 1
ATOM 837 C C . GLN A 1 109 ? 3.924 12.110 -9.084 1.00 89.44 109 GLN A C 1
ATOM 839 O O . GLN A 1 109 ? 4.738 11.199 -9.241 1.00 89.44 109 GLN A O 1
ATOM 844 N N . VAL A 1 110 ? 2.833 12.010 -8.330 1.00 94.56 110 VAL A N 1
ATOM 845 C CA . VAL A 1 110 ? 2.393 10.769 -7.688 1.00 94.56 110 VAL A CA 1
ATOM 846 C C . VAL A 1 110 ? 1.473 10.018 -8.640 1.00 94.56 110 VAL A C 1
ATOM 848 O O . VAL A 1 110 ? 0.615 10.627 -9.281 1.00 94.56 110 VAL A O 1
ATOM 851 N N . LEU A 1 111 ? 1.646 8.701 -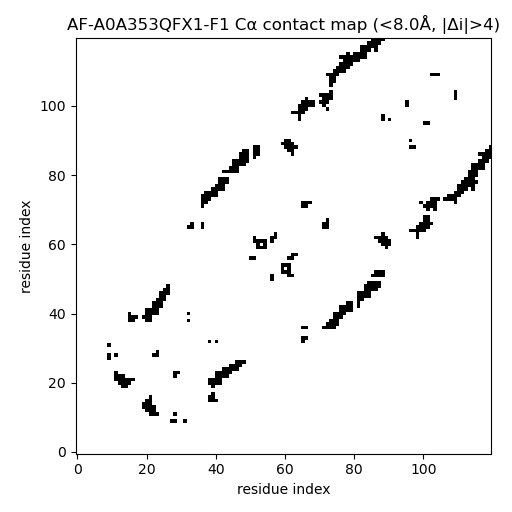8.734 1.00 95.81 111 LEU A N 1
ATOM 852 C CA . LEU A 1 111 ? 0.757 7.821 -9.491 1.00 95.81 111 LEU A CA 1
ATOM 853 C C . LEU A 1 111 ? 0.371 6.628 -8.623 1.00 95.81 111 LEU A C 1
ATOM 855 O O . LEU A 1 111 ? 1.244 5.899 -8.171 1.00 95.81 111 LEU A O 1
ATOM 859 N N . ILE A 1 112 ? -0.926 6.420 -8.424 1.00 96.00 112 ILE A N 1
ATOM 860 C CA . ILE A 1 112 ? -1.482 5.196 -7.849 1.00 96.00 112 ILE A CA 1
ATOM 861 C C . ILE A 1 112 ? -2.527 4.725 -8.851 1.00 96.00 112 ILE A C 1
ATOM 863 O O . ILE A 1 112 ? -3.461 5.471 -9.147 1.00 96.00 112 ILE A O 1
ATOM 867 N N . LYS A 1 113 ? -2.334 3.542 -9.425 1.00 97.19 113 LYS A N 1
ATOM 868 C CA . LYS A 1 113 ? -3.244 2.978 -10.428 1.00 97.19 113 LYS A CA 1
ATOM 869 C C . LYS A 1 113 ? -3.450 1.492 -10.195 1.00 97.19 113 LYS A C 1
ATOM 871 O O . LYS A 1 113 ? -2.610 0.863 -9.560 1.00 97.19 113 LYS A O 1
ATOM 876 N N . ASP A 1 114 ? -4.554 0.970 -10.719 1.00 94.75 114 ASP A N 1
ATOM 877 C CA . ASP A 1 114 ? -4.836 -0.468 -10.827 1.00 94.75 114 ASP A CA 1
ATOM 878 C C . ASP A 1 114 ? -4.751 -1.224 -9.485 1.00 94.75 114 ASP A C 1
ATOM 880 O O . ASP A 1 114 ? -4.424 -2.406 -9.441 1.00 94.75 114 ASP A O 1
ATOM 884 N N . LEU A 1 115 ? -4.996 -0.516 -8.374 1.00 92.81 115 LEU A N 1
ATOM 885 C CA . LEU A 1 115 ? -4.921 -1.031 -7.010 1.00 92.81 115 LEU A CA 1
ATOM 886 C C . LEU A 1 115 ? -6.328 -1.302 -6.482 1.00 92.81 115 LEU A C 1
ATOM 888 O O . LEU A 1 115 ? -7.132 -0.375 -6.351 1.00 92.81 115 LEU A O 1
ATOM 892 N N . HIS A 1 116 ? -6.602 -2.554 -6.120 1.00 94.44 116 HIS A N 1
ATOM 893 C CA . HIS A 1 116 ? -7.868 -2.952 -5.513 1.00 94.44 116 HIS A CA 1
ATOM 894 C C . HIS A 1 116 ? -7.679 -3.275 -4.030 1.00 94.44 116 HIS A C 1
ATOM 896 O O . HIS A 1 116 ? -6.836 -4.093 -3.664 1.00 94.44 116 HIS A O 1
ATOM 902 N N . LEU A 1 117 ? -8.486 -2.641 -3.176 1.00 92.25 117 LEU A N 1
ATOM 903 C CA . LEU A 1 117 ? -8.530 -2.899 -1.736 1.00 92.25 117 LEU A CA 1
ATOM 904 C C . LEU A 1 117 ? -9.895 -3.482 -1.374 1.00 92.25 117 LEU A C 1
ATOM 906 O O . LEU A 1 117 ? -10.925 -2.941 -1.779 1.00 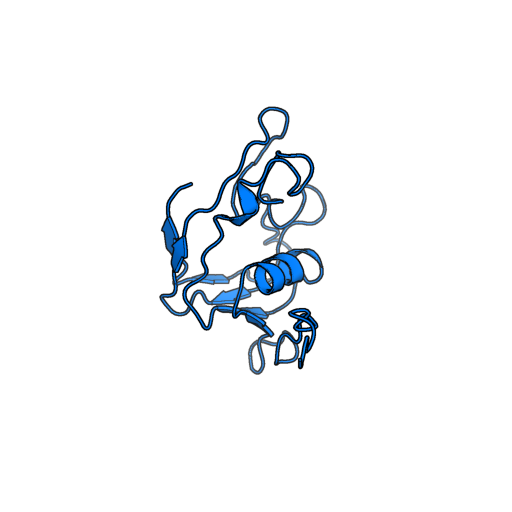92.25 117 LEU A O 1
ATOM 910 N N . THR A 1 118 ? -9.914 -4.566 -0.602 1.00 89.31 118 THR A N 1
ATOM 911 C CA . THR A 1 118 ? -11.157 -5.186 -0.117 1.00 89.31 118 THR A CA 1
ATOM 912 C C . THR A 1 118 ? -11.057 -5.545 1.362 1.00 89.31 118 THR A C 1
ATOM 914 O O . THR A 1 118 ? -9.973 -5.842 1.866 1.00 89.31 118 THR A O 1
ATOM 917 N N . GLY A 1 119 ? -12.200 -5.539 2.056 1.00 73.69 119 GLY A N 1
ATOM 918 C CA . GLY A 1 119 ? -12.256 -5.851 3.489 1.00 73.69 119 GLY A CA 1
ATOM 919 C C . GLY A 1 119 ? -11.745 -4.736 4.406 1.00 73.69 119 GLY A C 1
ATOM 920 O O . GLY A 1 119 ? -11.419 -5.033 5.547 1.00 73.69 119 GLY A O 1
ATOM 921 N N . VAL A 1 120 ? -11.683 -3.503 3.891 1.00 73.12 120 VAL A N 1
ATOM 922 C CA . VAL A 1 120 ? -11.435 -2.251 4.631 1.00 73.12 120 VAL A CA 1
ATOM 923 C C . VAL A 1 120 ? -12.688 -1.717 5.308 1.00 73.12 120 VAL A C 1
ATOM 925 O O . VAL A 1 120 ? -13.783 -1.875 4.719 1.00 73.12 120 VAL A O 1
#

pLDDT: mean 89.07, std 14.84, range [38.75, 98.25]

Mean predicted aligned error: 5.44 Å

Radius of gyration: 14.55 Å; Cα contacts (8 Å, |Δi|>4): 256; chains: 1; bounding box: 28×51×34 Å

Secondary structure (DSSP, 8-state):
-----S-------S-SSSSSPEEE-SHHHHHHHHHTTTSEEEE-S-EE-GGGGSTTGGGGTBS--BS-SSS-B-SEEE-TT-EEES--B--TT-SS-SSBS-B--SSS--EEES-EEE--

Sequence (120 aa):
SNIESDFFPVSVAGAGSVENPYLIHNLYGLMYIETHLDACFRIENDIDASDTADPTYNGGEGWLPIGQTETGFSGKIDGNDKTISGLYINRPNEDFVGFIKSIRTAVRQVLIKDLHLTGV

Solvent-accessible surface area (backbone atoms only — not comparable to full-atom values): 6584 Å² total; per-residue (Å²): 132,89,77,76,60,90,66,71,71,85,72,51,52,62,76,31,36,90,94,36,32,25,44,26,63,42,54,70,41,57,57,49,45,54,82,41,35,67,32,21,34,33,37,75,38,64,23,71,28,49,68,24,61,36,65,74,30,73,76,43,28,17,54,77,41,29,36,36,92,93,55,28,31,27,20,33,40,38,17,71,75,23,40,41,32,41,38,29,72,52,56,92,91,54,82,61,80,46,79,60,36,27,75,35,62,92,84,39,82,59,46,79,44,53,65,43,80,39,69,113